Protein AF-A0A1H1PG23-F1 (afdb_monomer_lite)

Radius of gyration: 12.74 Å; chains: 1; bounding box: 29×31×31 Å

Structure (mmCIF, N/CA/C/O backbone):
data_AF-A0A1H1PG23-F1
#
_entry.id   AF-A0A1H1PG23-F1
#
loop_
_atom_site.group_PDB
_atom_site.id
_atom_site.type_symbol
_atom_site.label_atom_id
_atom_site.label_alt_id
_atom_site.label_comp_id
_atom_site.label_asym_id
_atom_site.la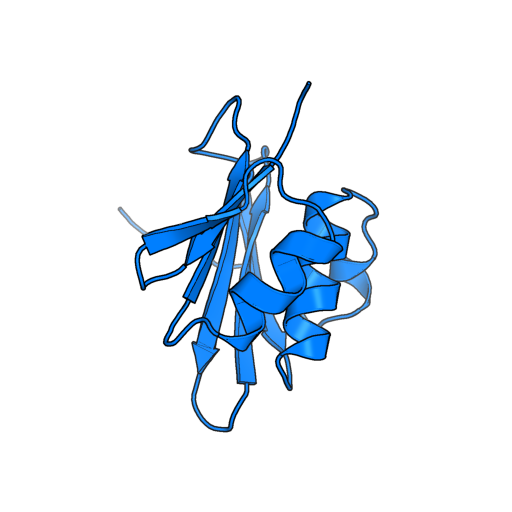bel_entity_id
_atom_site.label_seq_id
_atom_site.pdbx_PDB_ins_code
_atom_site.Cartn_x
_atom_site.Cartn_y
_atom_site.Cartn_z
_atom_site.occupancy
_atom_site.B_iso_or_equiv
_atom_site.auth_seq_id
_atom_site.auth_comp_id
_atom_site.auth_asym_id
_atom_site.auth_atom_id
_atom_site.pdbx_PDB_model_num
ATOM 1 N N . MET A 1 1 ? 16.029 0.346 -16.394 1.00 44.09 1 MET A N 1
ATOM 2 C CA . MET A 1 1 ? 15.475 -0.585 -15.390 1.00 44.09 1 MET A CA 1
ATOM 3 C C . MET A 1 1 ? 14.315 0.123 -14.720 1.00 44.09 1 MET A C 1
ATOM 5 O O . MET A 1 1 ? 14.537 1.116 -14.043 1.00 44.09 1 MET A O 1
ATOM 9 N N . THR A 1 2 ? 13.089 -0.299 -15.006 1.00 59.62 2 THR A N 1
ATOM 10 C CA . THR A 1 2 ? 11.865 0.281 -14.438 1.00 59.62 2 THR A CA 1
ATOM 11 C C . THR A 1 2 ? 11.616 -0.407 -13.099 1.00 59.62 2 THR A C 1
ATOM 13 O O . THR A 1 2 ? 10.999 -1.463 -13.051 1.00 59.62 2 THR A O 1
ATOM 16 N N . GLY A 1 3 ? 12.217 0.119 -12.033 1.00 86.25 3 GLY A N 1
ATOM 17 C CA . GLY A 1 3 ? 12.056 -0.397 -10.674 1.00 86.25 3 GLY A CA 1
ATOM 18 C C . GLY A 1 3 ? 11.053 0.427 -9.875 1.00 86.25 3 GLY A C 1
ATOM 19 O O . GLY A 1 3 ? 10.782 1.586 -10.205 1.00 86.25 3 GLY A O 1
ATOM 20 N N . PHE A 1 4 ? 10.528 -0.171 -8.813 1.00 92.62 4 PHE A N 1
ATOM 21 C CA . PHE A 1 4 ? 9.855 0.560 -7.748 1.00 92.62 4 PHE A CA 1
ATOM 22 C C . PHE A 1 4 ? 10.836 0.826 -6.608 1.00 92.62 4 PHE A C 1
ATOM 24 O O . PHE A 1 4 ? 11.816 0.100 -6.439 1.00 92.62 4 PHE A O 1
ATOM 31 N N . ARG A 1 5 ? 10.540 1.854 -5.823 1.00 95.38 5 ARG A N 1
ATOM 32 C CA . ARG A 1 5 ? 11.154 2.150 -4.534 1.00 95.38 5 ARG A CA 1
ATOM 33 C C . ARG A 1 5 ? 10.058 2.143 -3.477 1.00 95.38 5 ARG A C 1
ATOM 35 O O . ARG A 1 5 ? 8.983 2.687 -3.712 1.00 95.38 5 ARG A O 1
ATOM 42 N N . GLY A 1 6 ? 10.341 1.550 -2.324 1.00 96.69 6 GLY A N 1
ATOM 43 C CA . GLY A 1 6 ? 9.496 1.624 -1.134 1.00 96.69 6 GLY A CA 1
ATOM 44 C C . GLY A 1 6 ? 10.048 2.630 -0.132 1.00 96.69 6 GLY A C 1
ATOM 45 O O . GLY A 1 6 ? 11.258 2.652 0.092 1.00 96.69 6 GLY A O 1
ATOM 46 N N . THR A 1 7 ? 9.186 3.423 0.495 1.00 97.56 7 THR A N 1
ATOM 47 C CA . THR A 1 7 ? 9.532 4.300 1.622 1.00 97.56 7 THR A CA 1
ATOM 48 C C . THR A 1 7 ? 8.462 4.172 2.703 1.00 97.56 7 THR A C 1
ATOM 50 O O . THR A 1 7 ? 7.277 4.224 2.384 1.00 97.56 7 THR A O 1
ATOM 53 N N . ASP A 1 8 ? 8.849 3.986 3.963 1.00 97.50 8 ASP A N 1
ATOM 54 C CA . ASP A 1 8 ? 7.900 4.000 5.083 1.00 97.50 8 ASP A CA 1
ATOM 55 C C . ASP A 1 8 ? 7.793 5.382 5.754 1.00 97.50 8 ASP A C 1
ATOM 57 O O . ASP A 1 8 ? 8.542 6.310 5.439 1.00 97.50 8 ASP A O 1
ATOM 61 N N . ASP A 1 9 ? 6.873 5.526 6.708 1.00 95.12 9 ASP A N 1
ATOM 62 C CA . ASP A 1 9 ? 6.698 6.765 7.478 1.00 95.12 9 ASP A CA 1
ATOM 63 C C . ASP A 1 9 ? 7.865 7.095 8.424 1.00 95.12 9 ASP A C 1
ATOM 65 O O . ASP A 1 9 ? 8.016 8.245 8.837 1.00 95.12 9 ASP A O 1
ATOM 69 N N . ALA A 1 10 ? 8.724 6.121 8.735 1.00 95.38 10 ALA A N 1
ATOM 70 C CA . ALA A 1 10 ? 9.946 6.327 9.509 1.00 95.38 10 ALA A CA 1
ATOM 71 C C . ALA A 1 10 ? 11.145 6.767 8.641 1.00 95.38 10 ALA A C 1
ATOM 73 O O . ALA A 1 10 ? 12.227 7.026 9.172 1.00 95.38 10 ALA A O 1
ATOM 74 N N . GLY A 1 11 ? 10.975 6.858 7.318 1.00 95.06 11 GLY A N 1
ATOM 75 C CA . GLY A 1 11 ? 12.019 7.238 6.367 1.00 95.06 11 GLY A CA 1
ATOM 76 C C . GLY A 1 11 ? 12.960 6.101 5.957 1.00 95.06 11 GLY A C 1
ATOM 77 O O . GLY A 1 11 ? 13.972 6.359 5.302 1.00 95.06 11 GLY A O 1
ATOM 78 N N . ARG A 1 12 ? 12.656 4.846 6.306 1.00 96.75 12 ARG A N 1
ATOM 79 C CA . ARG A 1 12 ? 13.358 3.665 5.787 1.00 96.75 12 ARG A CA 1
ATOM 80 C C . ARG A 1 12 ? 13.020 3.488 4.313 1.00 96.75 12 ARG A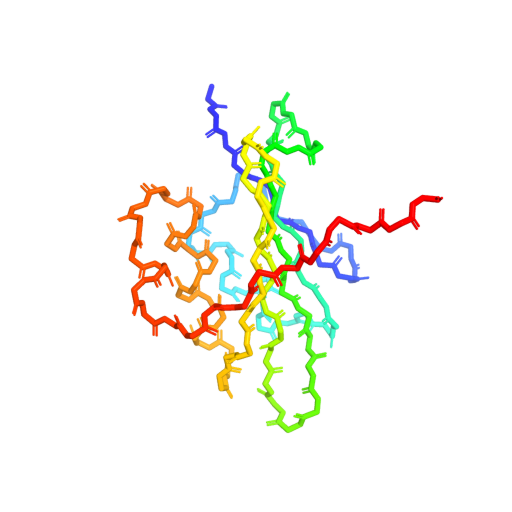 C 1
ATOM 82 O O . ARG A 1 12 ? 11.884 3.691 3.892 1.00 96.75 12 ARG A O 1
ATOM 89 N N . VAL A 1 13 ? 14.019 3.091 3.531 1.00 96.56 13 VAL A N 1
ATOM 90 C CA . VAL A 1 13 ? 13.917 2.994 2.072 1.00 96.56 13 VAL A CA 1
ATOM 91 C C . VAL A 1 13 ? 14.331 1.607 1.600 1.00 96.56 13 VAL A C 1
ATOM 93 O O . VAL A 1 13 ? 15.353 1.079 2.033 1.00 96.56 13 VAL A O 1
ATOM 96 N N . ALA A 1 14 ? 13.558 1.056 0.668 1.00 95.44 14 ALA A N 1
ATOM 97 C CA . ALA A 1 14 ? 13.897 -0.126 -0.111 1.00 95.44 14 ALA A CA 1
ATOM 98 C C . ALA A 1 14 ? 14.033 0.260 -1.593 1.00 95.44 14 ALA A C 1
ATOM 100 O O . ALA A 1 14 ? 13.033 0.559 -2.247 1.00 95.44 14 ALA A O 1
ATOM 101 N N . ASP A 1 15 ? 15.263 0.270 -2.110 1.00 93.44 15 ASP A N 1
ATOM 102 C CA . ASP A 1 15 ? 15.584 0.590 -3.506 1.00 93.44 15 ASP A CA 1
ATOM 103 C C . ASP A 1 15 ? 16.804 -0.245 -3.969 1.00 93.44 15 ASP A C 1
ATOM 105 O O . ASP A 1 15 ? 17.894 -0.071 -3.414 1.00 93.44 15 ASP A O 1
ATOM 109 N N . PRO A 1 16 ? 16.651 -1.182 -4.928 1.00 91.56 16 PRO A N 1
ATOM 110 C CA . PRO A 1 16 ? 15.411 -1.506 -5.631 1.00 91.56 16 PRO A CA 1
ATOM 111 C C . PRO A 1 16 ? 14.400 -2.197 -4.710 1.00 91.56 16 PRO A C 1
ATOM 113 O O . PRO A 1 16 ? 14.768 -2.942 -3.803 1.00 91.56 16 PRO A O 1
ATOM 116 N N . LEU A 1 17 ? 13.111 -1.986 -4.969 1.00 93.69 17 LEU A N 1
ATOM 117 C CA . LEU A 1 17 ? 12.056 -2.718 -4.285 1.00 93.69 17 LEU A CA 1
ATOM 118 C C . LEU A 1 17 ? 11.950 -4.148 -4.836 1.00 93.69 17 LEU A C 1
ATOM 120 O O . LEU A 1 17 ? 11.562 -4.355 -5.987 1.00 93.69 17 LEU A O 1
ATOM 124 N N . THR A 1 18 ? 12.237 -5.132 -3.989 1.00 94.50 18 THR A N 1
ATOM 125 C CA . THR A 1 18 ? 11.998 -6.561 -4.229 1.00 94.50 18 THR A CA 1
ATOM 126 C C . THR A 1 18 ? 11.038 -7.124 -3.171 1.00 94.50 18 THR A C 1
ATOM 128 O O . THR A 1 18 ? 10.793 -6.468 -2.151 1.00 94.50 18 THR A O 1
ATOM 131 N N . PRO A 1 19 ? 10.477 -8.335 -3.352 1.00 94.00 19 PRO A N 1
ATOM 132 C CA . PRO A 1 19 ? 9.685 -8.985 -2.306 1.00 94.00 19 PRO A CA 1
ATOM 133 C C . PRO A 1 19 ? 10.439 -9.104 -0.969 1.00 94.00 19 PRO A C 1
ATOM 135 O O . PRO A 1 19 ? 9.863 -8.893 0.099 1.00 94.00 19 PRO A O 1
ATOM 138 N N . GLU A 1 20 ? 11.740 -9.385 -1.020 1.00 95.38 20 GLU A N 1
ATOM 139 C CA . GLU A 1 20 ? 12.604 -9.551 0.152 1.00 95.38 20 GLU A CA 1
ATOM 140 C C . GLU A 1 20 ? 12.820 -8.236 0.903 1.00 95.38 20 GLU A C 1
ATOM 142 O O . GLU A 1 20 ? 12.911 -8.258 2.127 1.00 95.38 20 GLU A O 1
ATOM 147 N N . SER A 1 21 ? 12.870 -7.097 0.203 1.00 95.69 21 SER A N 1
ATOM 148 C CA . SER A 1 21 ? 12.997 -5.777 0.831 1.00 95.69 21 SER A CA 1
ATOM 149 C C . SER A 1 21 ? 11.648 -5.185 1.253 1.00 95.69 21 SER A C 1
ATOM 151 O O . SER A 1 21 ? 11.576 -4.450 2.235 1.00 95.69 21 SER A O 1
ATOM 153 N N . LEU A 1 22 ? 10.564 -5.505 0.536 1.00 96.56 22 LEU A N 1
ATOM 154 C CA . LEU A 1 22 ? 9.210 -5.031 0.841 1.00 96.56 22 LEU A CA 1
ATOM 155 C C . LEU A 1 22 ? 8.692 -5.605 2.164 1.00 96.56 22 LEU A C 1
ATOM 157 O O . LEU A 1 22 ? 8.069 -4.892 2.947 1.00 96.56 22 LEU A O 1
ATOM 161 N N . ARG A 1 23 ? 8.953 -6.890 2.422 1.00 96.19 23 ARG A N 1
ATOM 162 C CA . ARG A 1 23 ? 8.497 -7.580 3.635 1.00 96.19 23 ARG A CA 1
ATOM 163 C C . ARG A 1 23 ? 8.977 -6.892 4.931 1.00 96.19 23 ARG A C 1
ATOM 165 O O . ARG A 1 23 ? 8.123 -6.458 5.697 1.00 96.19 23 ARG A O 1
ATOM 172 N N . PRO A 1 24 ? 10.281 -6.705 5.200 1.00 96.25 24 PRO A N 1
ATOM 173 C CA . PRO A 1 24 ? 10.726 -6.009 6.412 1.00 96.25 24 PRO A CA 1
ATOM 174 C C . PRO A 1 24 ? 10.293 -4.536 6.440 1.00 96.25 24 PRO A C 1
ATOM 176 O O . PRO A 1 24 ? 9.982 -4.006 7.508 1.00 96.25 24 PRO A O 1
ATOM 179 N N . LEU A 1 25 ? 10.196 -3.877 5.278 1.00 96.62 25 LEU A N 1
ATOM 180 C CA . LEU A 1 25 ? 9.698 -2.505 5.208 1.00 96.62 25 LEU A CA 1
ATOM 181 C C . LEU A 1 25 ? 8.265 -2.417 5.754 1.00 96.62 25 LEU A C 1
ATOM 183 O O . LEU A 1 25 ? 8.008 -1.618 6.647 1.00 96.62 25 LEU A O 1
ATOM 187 N N . LEU A 1 26 ? 7.367 -3.297 5.308 1.00 96.25 26 LEU A N 1
ATOM 188 C CA . LEU A 1 26 ? 5.961 -3.311 5.718 1.00 96.25 26 LEU A CA 1
ATOM 189 C C . LEU A 1 26 ? 5.735 -3.784 7.162 1.00 96.25 26 LEU A C 1
ATOM 191 O O . LEU A 1 26 ? 4.866 -3.256 7.855 1.00 96.25 26 LEU A O 1
ATOM 195 N N . TRP A 1 27 ? 6.507 -4.761 7.642 1.00 95.81 27 TRP A N 1
ATOM 196 C CA . TRP A 1 27 ? 6.342 -5.293 9.003 1.00 95.81 27 TRP A CA 1
ATOM 197 C C . TRP A 1 27 ? 6.710 -4.284 10.082 1.00 95.81 27 TRP A C 1
ATOM 199 O O . TRP A 1 27 ? 6.008 -4.161 11.087 1.00 95.81 27 TRP A O 1
ATOM 209 N N . GLU A 1 28 ? 7.807 -3.576 9.862 1.00 95.62 28 GLU A N 1
ATOM 210 C CA . GLU A 1 28 ? 8.368 -2.625 10.815 1.00 95.62 28 GLU A CA 1
ATOM 211 C C . GLU A 1 28 ? 7.783 -1.214 10.646 1.00 95.62 28 GLU A C 1
ATOM 213 O O . GLU A 1 28 ? 8.012 -0.364 11.502 1.00 95.62 28 GLU A O 1
ATOM 218 N N . ALA A 1 29 ? 7.017 -0.959 9.575 1.00 95.44 29 ALA A N 1
ATOM 219 C CA . ALA A 1 29 ? 6.411 0.344 9.328 1.00 95.44 29 ALA A CA 1
ATOM 220 C C . ALA A 1 29 ? 5.412 0.695 10.445 1.00 95.44 29 ALA A C 1
ATOM 222 O O . ALA A 1 29 ? 4.456 -0.072 10.681 1.00 95.44 29 ALA A O 1
ATOM 223 N N . PRO A 1 30 ? 5.601 1.839 11.130 1.00 92.69 30 PRO A N 1
ATOM 224 C CA . PRO A 1 30 ? 4.685 2.273 12.175 1.00 92.69 30 PRO A CA 1
ATOM 225 C C . PRO A 1 30 ? 3.298 2.606 11.629 1.00 92.69 30 PRO A C 1
ATOM 227 O O . PRO A 1 30 ? 2.307 2.219 12.246 1.00 92.69 30 PRO A O 1
ATOM 230 N N . THR A 1 31 ? 3.220 3.266 10.472 1.00 96.38 31 THR A N 1
ATOM 231 C CA . THR A 1 31 ? 1.966 3.837 9.966 1.00 96.38 31 THR A CA 1
ATOM 232 C C . THR A 1 31 ? 1.718 3.509 8.508 1.00 96.38 31 THR A C 1
ATOM 234 O O . THR A 1 31 ? 0.602 3.118 8.171 1.00 96.38 31 THR A O 1
ATOM 237 N N . SER A 1 32 ? 2.709 3.658 7.633 1.00 97.81 32 SER A N 1
ATOM 238 C CA . SER A 1 32 ? 2.482 3.540 6.195 1.00 97.81 32 SER A CA 1
ATOM 239 C C . SER A 1 32 ? 3.718 3.126 5.417 1.00 97.81 32 SER A C 1
ATOM 241 O O . SER A 1 32 ? 4.844 3.384 5.829 1.00 97.81 32 SER A O 1
ATOM 243 N N . VAL A 1 33 ? 3.493 2.526 4.251 1.00 98.19 33 VAL A N 1
ATOM 244 C CA . VAL A 1 33 ? 4.520 2.234 3.250 1.00 98.19 33 VAL A CA 1
ATOM 245 C C . VAL A 1 33 ? 4.028 2.686 1.883 1.00 98.19 33 VAL A C 1
ATOM 247 O O . VAL A 1 33 ? 2.986 2.232 1.418 1.00 98.19 33 VAL A O 1
ATOM 250 N N . LEU A 1 34 ? 4.807 3.548 1.239 1.00 97.38 34 LEU A N 1
ATOM 251 C CA . LEU A 1 34 ? 4.584 4.083 -0.097 1.00 97.38 34 LEU A CA 1
ATOM 252 C C . LEU A 1 34 ? 5.529 3.407 -1.096 1.00 97.38 34 LEU A C 1
ATOM 254 O O . LEU A 1 34 ? 6.736 3.344 -0.874 1.00 97.38 34 LEU A O 1
ATOM 258 N N . LEU A 1 35 ? 4.977 2.915 -2.200 1.00 96.12 35 LEU A N 1
ATOM 259 C CA . LEU A 1 35 ? 5.679 2.354 -3.347 1.00 96.12 35 LEU A CA 1
ATOM 260 C C . LEU A 1 35 ? 5.529 3.302 -4.533 1.00 96.12 35 LEU A C 1
ATOM 262 O O . LEU A 1 35 ? 4.417 3.560 -4.992 1.00 96.12 35 LEU A O 1
ATOM 266 N N . GLU A 1 36 ? 6.647 3.763 -5.076 1.00 94.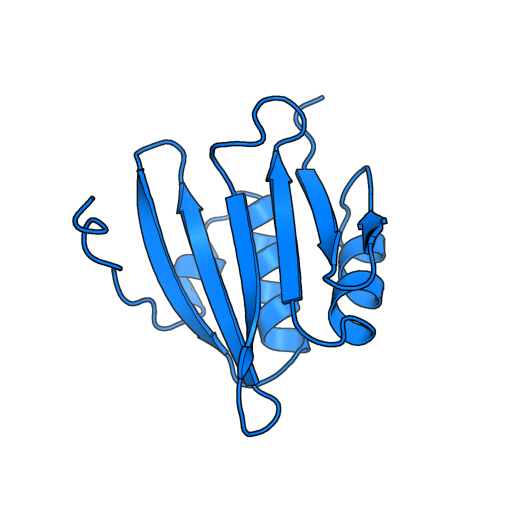12 36 GLU A N 1
ATOM 267 C CA . GLU A 1 36 ? 6.692 4.696 -6.204 1.00 94.12 36 GLU A CA 1
ATOM 268 C C . GLU A 1 36 ? 7.598 4.158 -7.302 1.00 94.12 36 GLU A C 1
ATOM 270 O O . GLU A 1 36 ? 8.618 3.514 -7.038 1.00 94.12 36 GLU A O 1
ATOM 275 N N . ARG A 1 37 ? 7.239 4.407 -8.563 1.00 90.56 37 ARG A N 1
ATOM 276 C CA . ARG A 1 37 ? 8.102 4.053 -9.688 1.00 90.56 37 ARG A CA 1
ATOM 277 C C . ARG A 1 37 ? 9.294 5.011 -9.723 1.00 90.56 37 ARG A C 1
ATOM 279 O O . ARG A 1 37 ? 9.122 6.219 -9.785 1.00 90.56 37 ARG A O 1
ATOM 286 N N . VAL A 1 38 ? 10.516 4.477 -9.766 1.00 87.69 38 VAL A N 1
ATOM 287 C CA . VAL A 1 38 ? 11.749 5.292 -9.707 1.00 87.69 38 VAL A CA 1
ATOM 288 C C . VAL A 1 38 ? 11.851 6.276 -10.881 1.00 87.69 38 VAL A C 1
ATOM 290 O O . VAL A 1 38 ? 12.333 7.392 -10.720 1.00 87.69 38 VAL A O 1
ATOM 293 N N . ALA A 1 39 ? 11.390 5.869 -12.066 1.00 83.31 39 ALA A N 1
ATOM 294 C CA . ALA A 1 39 ? 11.442 6.696 -13.273 1.00 83.31 39 ALA A CA 1
ATOM 295 C C . ALA A 1 39 ? 10.362 7.796 -13.323 1.00 83.31 39 ALA A C 1
ATOM 297 O O . ALA A 1 39 ? 10.550 8.783 -14.027 1.00 83.31 39 ALA A O 1
ATOM 298 N N . ASP A 1 40 ? 9.248 7.609 -12.612 1.00 79.38 40 ASP A N 1
ATOM 299 C CA . ASP A 1 40 ? 8.137 8.561 -12.528 1.00 79.38 40 ASP A CA 1
ATOM 300 C C . ASP A 1 40 ? 7.418 8.365 -11.181 1.00 79.38 40 ASP 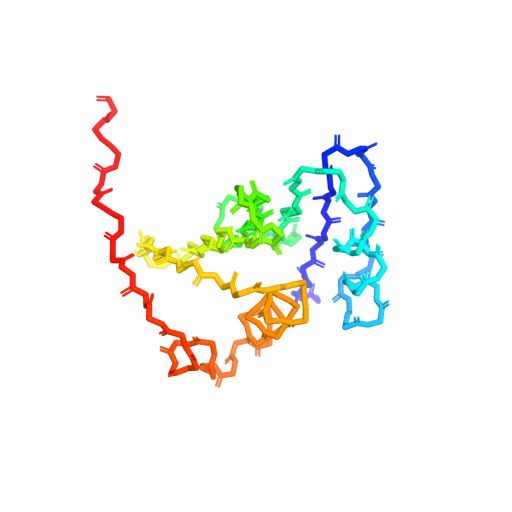A C 1
ATOM 302 O O . ASP A 1 40 ? 6.539 7.504 -11.064 1.00 79.38 40 ASP A O 1
ATOM 306 N N . PRO A 1 41 ? 7.812 9.111 -10.136 1.00 74.31 41 PRO A N 1
ATOM 307 C CA . PRO A 1 41 ? 7.285 8.897 -8.794 1.00 74.31 41 PRO A CA 1
ATOM 308 C C . PRO A 1 41 ? 5.831 9.366 -8.645 1.00 74.31 41 PRO A C 1
ATOM 310 O O . PRO A 1 41 ? 5.179 9.026 -7.661 1.00 74.31 41 PRO A O 1
ATOM 313 N N . ALA A 1 42 ? 5.287 10.125 -9.605 1.00 74.12 42 ALA A N 1
ATOM 314 C CA . ALA A 1 42 ? 3.923 10.625 -9.495 1.00 74.12 42 ALA A CA 1
ATOM 315 C C . ALA A 1 42 ? 2.889 9.506 -9.700 1.00 74.12 42 ALA A C 1
ATOM 317 O O . ALA A 1 42 ? 1.932 9.404 -8.923 1.00 74.12 42 ALA A O 1
ATOM 318 N N . VAL A 1 43 ? 3.064 8.688 -10.747 1.00 76.31 43 VAL A N 1
ATOM 319 C CA . VAL A 1 43 ? 2.180 7.576 -11.130 1.00 76.31 43 VAL A CA 1
ATOM 320 C C . VAL A 1 43 ? 2.964 6.581 -12.014 1.00 76.31 43 VAL A C 1
ATOM 322 O O . VAL A 1 43 ? 3.678 7.016 -12.914 1.00 76.31 43 VAL A O 1
ATOM 325 N N . PRO A 1 44 ? 2.812 5.250 -11.864 1.00 88.62 44 PRO A N 1
ATOM 326 C CA . PRO A 1 44 ? 1.975 4.533 -10.905 1.00 88.62 44 PRO A CA 1
ATOM 327 C C . PRO A 1 44 ? 2.600 4.471 -9.505 1.00 88.62 44 PRO A C 1
ATOM 329 O O . PRO A 1 44 ? 3.819 4.356 -9.361 1.00 88.62 44 PRO A O 1
ATOM 332 N N . ARG A 1 45 ? 1.747 4.514 -8.476 1.00 94.00 45 ARG A N 1
ATOM 333 C CA . ARG A 1 45 ? 2.139 4.397 -7.061 1.00 94.00 45 ARG A CA 1
ATOM 334 C C . ARG A 1 45 ? 1.134 3.565 -6.266 1.00 94.00 45 ARG A C 1
ATOM 336 O O . ARG A 1 45 ? -0.034 3.494 -6.648 1.00 94.00 45 ARG A O 1
ATOM 343 N N . ALA A 1 46 ? 1.568 2.988 -5.157 1.00 95.94 46 ALA A N 1
ATOM 344 C CA . ALA A 1 46 ? 0.704 2.284 -4.217 1.00 95.94 46 ALA A CA 1
ATOM 345 C C . ALA A 1 46 ? 1.088 2.632 -2.783 1.00 95.94 46 ALA A C 1
ATOM 347 O O . ALA A 1 46 ? 2.262 2.813 -2.490 1.00 95.94 46 ALA A O 1
ATOM 348 N N . GLU A 1 47 ? 0.121 2.709 -1.884 1.00 97.38 47 GLU A N 1
ATOM 349 C CA . GLU A 1 47 ? 0.350 3.013 -0.478 1.00 97.38 47 GLU A CA 1
ATOM 350 C C . GLU A 1 47 ? -0.424 2.029 0.394 1.00 97.38 47 GLU A C 1
ATOM 352 O O . GLU A 1 47 ? -1.600 1.773 0.155 1.00 97.38 47 GLU A O 1
ATOM 357 N N . ALA A 1 48 ? 0.229 1.475 1.410 1.00 98.19 48 ALA A N 1
ATOM 358 C CA . ALA A 1 48 ? -0.440 0.756 2.482 1.00 98.19 48 ALA A CA 1
ATOM 359 C C . ALA A 1 48 ? -0.378 1.592 3.757 1.00 98.19 48 ALA A C 1
ATOM 361 O O . ALA A 1 48 ? 0.709 1.940 4.207 1.00 98.19 48 ALA A O 1
ATOM 362 N N . THR A 1 49 ? -1.526 1.860 4.373 1.00 98.38 49 THR A N 1
ATOM 363 C CA . THR A 1 49 ? -1.659 2.609 5.627 1.00 98.38 49 THR A CA 1
ATOM 364 C C . THR A 1 49 ? -2.305 1.724 6.688 1.00 98.38 49 THR A C 1
ATOM 366 O O . THR A 1 49 ? -3.326 1.080 6.437 1.00 98.38 49 THR A O 1
ATOM 369 N N . ARG A 1 50 ? -1.740 1.672 7.896 1.00 97.31 50 ARG A N 1
ATOM 370 C CA . ARG A 1 50 ? -2.338 0.940 9.015 1.00 97.31 50 ARG A CA 1
ATOM 371 C C . ARG A 1 50 ? -3.680 1.551 9.385 1.00 97.31 50 ARG A C 1
ATOM 373 O O . ARG A 1 50 ? -3.824 2.764 9.508 1.00 97.31 50 ARG A O 1
ATOM 380 N N . VAL A 1 51 ? -4.651 0.684 9.642 1.00 96.44 51 VAL A N 1
ATOM 381 C CA . VAL A 1 51 ? -5.967 1.066 10.160 1.00 96.44 51 VAL A CA 1
ATOM 382 C C . VAL A 1 51 ? -6.296 0.250 11.417 1.00 96.44 51 VAL A C 1
ATOM 384 O O . VAL A 1 51 ? -5.679 -0.794 11.663 1.00 96.44 51 VAL A O 1
ATOM 387 N N . PRO A 1 52 ? -7.256 0.692 12.254 1.00 93.94 52 PRO A N 1
ATOM 388 C CA . PRO A 1 52 ? -7.572 0.009 13.504 1.00 93.94 52 PRO A CA 1
ATOM 389 C C . PRO A 1 52 ? -7.894 -1.485 13.338 1.00 93.94 52 PRO A C 1
ATOM 391 O O . PRO A 1 52 ? -8.572 -1.915 12.394 1.00 93.94 52 PRO A O 1
ATOM 394 N N . GLY A 1 53 ? -7.443 -2.273 14.316 1.00 92.62 53 GLY A N 1
ATOM 395 C CA . GLY A 1 53 ? -7.648 -3.724 14.354 1.00 92.62 53 GLY A CA 1
ATOM 396 C C . GLY A 1 53 ? -6.568 -4.542 13.642 1.00 92.62 53 GLY A C 1
ATOM 397 O O . GLY A 1 53 ? -6.858 -5.651 13.215 1.00 92.62 53 GLY A O 1
ATOM 398 N N . GLY A 1 54 ? -5.350 -4.005 13.488 1.00 90.50 54 GLY A N 1
ATOM 399 C CA . GLY A 1 54 ? -4.225 -4.727 12.869 1.00 90.50 54 GLY A CA 1
ATOM 400 C C . GLY A 1 54 ? -4.347 -4.899 11.351 1.00 90.50 54 GLY A C 1
ATOM 401 O O . GLY A 1 54 ? -3.670 -5.744 10.771 1.00 90.50 54 GLY A O 1
ATOM 402 N N . ARG A 1 55 ? -5.215 -4.102 10.725 1.00 96.94 55 ARG A N 1
ATOM 403 C CA . ARG A 1 55 ? -5.529 -4.134 9.295 1.00 96.94 55 ARG A CA 1
ATOM 404 C C . ARG A 1 55 ? -4.748 -3.063 8.542 1.00 96.94 55 ARG A C 1
ATOM 406 O O . ARG A 1 55 ? -4.167 -2.161 9.148 1.00 96.94 55 ARG A O 1
ATOM 413 N N . TRP A 1 56 ? -4.808 -3.132 7.219 1.00 98.31 56 TRP A N 1
ATOM 414 C CA . TRP A 1 56 ? -4.234 -2.123 6.335 1.00 98.31 56 TRP A CA 1
ATOM 415 C C . TRP A 1 56 ? -5.270 -1.648 5.323 1.00 98.31 56 TRP A C 1
ATOM 417 O O . TRP A 1 56 ? -6.018 -2.457 4.782 1.00 98.31 56 TRP A O 1
ATOM 427 N N . ALA A 1 57 ? -5.307 -0.349 5.057 1.00 98.19 57 ALA A N 1
ATOM 428 C CA . ALA A 1 57 ? -5.884 0.193 3.839 1.00 98.19 57 ALA A CA 1
ATOM 429 C C . ALA A 1 57 ? -4.780 0.221 2.780 1.00 98.19 57 ALA A C 1
ATOM 431 O O . ALA A 1 57 ? -3.742 0.833 3.004 1.00 98.19 57 ALA A O 1
ATOM 432 N N . VAL A 1 58 ? -4.983 -0.464 1.660 1.00 98.19 58 VAL A N 1
ATOM 433 C CA . VAL A 1 58 ? -4.091 -0.430 0.503 1.00 98.19 58 VAL A CA 1
ATOM 434 C C . VAL A 1 58 ? -4.765 0.398 -0.571 1.00 98.19 58 VAL A C 1
ATOM 436 O O . VAL A 1 58 ? -5.877 0.085 -0.987 1.00 98.19 58 VAL A O 1
ATOM 439 N N . GLU A 1 59 ? -4.095 1.445 -1.015 1.00 97.38 59 GLU A N 1
ATOM 440 C CA . GLU A 1 59 ? -4.493 2.278 -2.132 1.00 97.38 59 GLU A CA 1
ATOM 441 C C . GLU A 1 59 ? -3.527 2.068 -3.293 1.00 97.38 59 GLU A C 1
ATOM 443 O O . GLU A 1 59 ? -2.313 2.092 -3.114 1.00 97.38 59 GLU A O 1
ATOM 448 N N . VAL A 1 60 ? -4.055 1.898 -4.499 1.00 95.06 60 VAL A N 1
ATOM 449 C CA . VAL A 1 60 ? -3.261 1.822 -5.725 1.00 95.06 60 VAL A CA 1
ATOM 450 C C . VAL A 1 60 ? -3.707 2.902 -6.697 1.00 95.06 60 VAL A C 1
ATOM 452 O O . VAL A 1 60 ? -4.900 3.180 -6.837 1.00 95.06 60 VAL A O 1
ATOM 455 N N . ARG A 1 61 ? -2.736 3.502 -7.383 1.00 92.75 61 ARG A N 1
ATOM 456 C CA . ARG A 1 61 ? -2.948 4.465 -8.459 1.00 92.75 61 ARG A CA 1
ATOM 457 C C . ARG A 1 61 ? -2.209 4.004 -9.706 1.00 92.75 61 ARG A C 1
ATOM 459 O O . ARG A 1 61 ? -0.977 3.937 -9.717 1.00 92.75 61 ARG A O 1
ATOM 466 N N . SER A 1 62 ? -2.957 3.687 -10.751 1.00 87.62 62 SER A N 1
ATOM 467 C CA . SER A 1 62 ? -2.430 3.237 -12.040 1.00 87.62 62 SER A CA 1
ATOM 468 C C . SER A 1 62 ? -2.110 4.409 -12.968 1.00 87.62 62 SER A C 1
ATOM 470 O O . SER A 1 62 ? -2.569 5.533 -12.765 1.00 87.62 62 SER A O 1
ATOM 472 N N . GLY A 1 63 ? -1.303 4.135 -14.001 1.00 83.00 63 GLY A N 1
ATOM 473 C CA . GLY A 1 63 ? -0.847 5.112 -15.005 1.00 83.00 63 GLY A CA 1
ATOM 474 C C . GLY A 1 63 ? -1.961 5.830 -15.771 1.00 83.00 63 GLY A C 1
ATOM 475 O O . GLY A 1 63 ? -1.754 6.940 -16.246 1.00 83.00 63 GLY A O 1
ATOM 476 N N . ASP A 1 64 ? -3.140 5.219 -15.864 1.00 83.56 64 ASP A N 1
ATOM 477 C CA . ASP A 1 64 ? -4.347 5.776 -16.486 1.00 83.56 64 ASP A CA 1
ATOM 478 C C . ASP A 1 64 ? -5.159 6.689 -15.546 1.00 83.56 64 ASP A C 1
ATOM 480 O O . ASP A 1 64 ? -6.156 7.277 -15.962 1.00 83.56 64 ASP A O 1
ATOM 484 N N . GLY A 1 65 ? -4.722 6.850 -14.294 1.00 83.69 65 GLY A N 1
ATOM 485 C CA . GLY A 1 65 ? -5.359 7.713 -13.306 1.00 83.69 65 GLY A CA 1
ATOM 486 C C . GLY A 1 65 ? -6.450 7.039 -12.476 1.00 83.69 65 GLY A C 1
ATOM 487 O O . GLY A 1 65 ? -7.003 7.706 -11.598 1.00 83.69 65 GLY A O 1
ATOM 488 N N . GLU A 1 66 ? -6.735 5.750 -12.690 1.00 89.00 66 GLU A N 1
ATOM 489 C CA . GLU A 1 66 ? -7.614 4.988 -11.800 1.00 89.00 66 GLU A CA 1
ATOM 490 C C . GLU A 1 66 ? -7.008 4.913 -10.386 1.00 89.00 66 GLU A C 1
ATOM 492 O O . GLU A 1 66 ? -5.798 4.756 -10.193 1.00 89.00 66 GLU A O 1
ATOM 497 N N . ARG A 1 67 ? -7.877 5.065 -9.380 1.00 93.12 67 ARG A N 1
ATOM 498 C CA . ARG A 1 67 ? -7.538 4.981 -7.959 1.00 93.12 67 ARG A CA 1
ATOM 499 C C . ARG A 1 67 ? -8.461 3.970 -7.296 1.00 93.12 67 ARG A C 1
ATOM 501 O O . ARG A 1 67 ? -9.680 4.145 -7.302 1.00 93.12 67 ARG A O 1
ATOM 508 N N . LEU A 1 68 ? -7.879 2.931 -6.712 1.00 95.38 68 LEU A N 1
ATOM 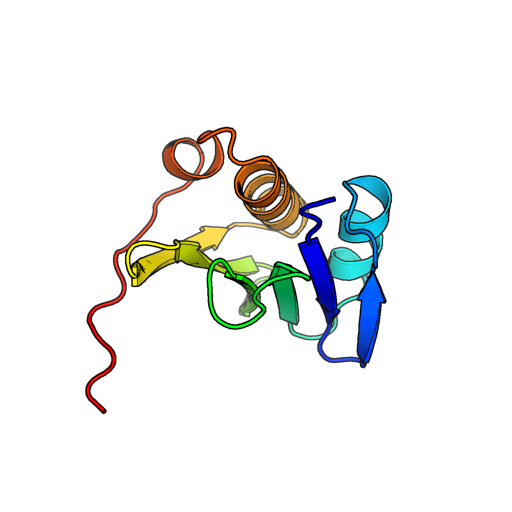509 C CA . LEU A 1 68 ? -8.607 1.865 -6.028 1.00 95.38 68 LEU A CA 1
ATOM 510 C C . LEU A 1 68 ? -8.115 1.754 -4.590 1.00 95.38 68 LEU A C 1
ATOM 512 O O . LEU A 1 68 ? -6.918 1.867 -4.340 1.00 95.38 68 LEU A O 1
ATOM 516 N N . VAL A 1 69 ? -9.025 1.485 -3.656 1.00 97.56 69 VAL A N 1
ATOM 517 C CA . VAL A 1 69 ? -8.692 1.210 -2.253 1.00 97.56 69 VAL A CA 1
ATOM 518 C C . VAL A 1 69 ? -9.302 -0.110 -1.790 1.00 97.56 69 VAL A C 1
ATOM 520 O O . VAL A 1 69 ? -10.455 -0.409 -2.097 1.00 97.56 69 VAL A O 1
ATOM 523 N N . ALA A 1 70 ? -8.548 -0.895 -1.029 1.00 97.56 70 ALA A N 1
ATOM 524 C CA . ALA A 1 70 ? -9.019 -2.103 -0.363 1.00 97.56 70 ALA A CA 1
ATOM 525 C C . ALA A 1 70 ? -8.576 -2.102 1.102 1.00 97.56 70 ALA A C 1
ATOM 527 O O . ALA A 1 70 ? -7.482 -1.655 1.432 1.00 97.56 70 ALA A O 1
ATOM 528 N N . THR A 1 71 ? -9.411 -2.628 1.998 1.00 97.94 71 THR A N 1
ATOM 529 C CA . THR A 1 71 ? -8.987 -2.927 3.374 1.00 97.94 71 THR A CA 1
ATOM 530 C C . THR A 1 71 ? -8.636 -4.403 3.472 1.00 97.94 71 THR A C 1
ATOM 532 O O . THR A 1 71 ? -9.484 -5.257 3.222 1.00 97.94 71 THR A O 1
ATOM 535 N N . VAL A 1 72 ? -7.403 -4.707 3.864 1.00 97.75 72 VAL A N 1
ATOM 536 C CA . VAL A 1 72 ? -6.876 -6.070 3.968 1.00 97.75 72 VAL A CA 1
ATOM 537 C C . VAL A 1 72 ? -6.655 -6.467 5.434 1.00 97.75 72 VAL A C 1
ATOM 539 O O . VAL A 1 72 ? -6.380 -5.609 6.282 1.00 97.75 72 VAL A O 1
ATOM 542 N N . PRO A 1 73 ? -6.820 -7.759 5.778 1.00 97.12 73 PRO A N 1
ATOM 543 C CA . PRO A 1 73 ? -6.973 -8.189 7.167 1.00 97.12 73 PRO A CA 1
ATOM 544 C C . PRO A 1 73 ? -5.697 -8.101 8.012 1.00 97.12 73 PRO A C 1
ATOM 546 O O . PRO A 1 73 ? -5.799 -8.043 9.234 1.00 97.12 73 PRO A O 1
ATOM 549 N N . ASN A 1 74 ? -4.514 -8.135 7.399 1.00 96.81 74 ASN A N 1
ATOM 550 C CA . ASN A 1 74 ? -3.234 -8.194 8.102 1.00 96.81 74 ASN A CA 1
ATOM 551 C C . ASN A 1 74 ? -2.070 -7.775 7.186 1.00 96.81 74 ASN A C 1
ATOM 553 O O . ASN A 1 74 ? -2.263 -7.454 6.012 1.00 96.81 74 ASN A O 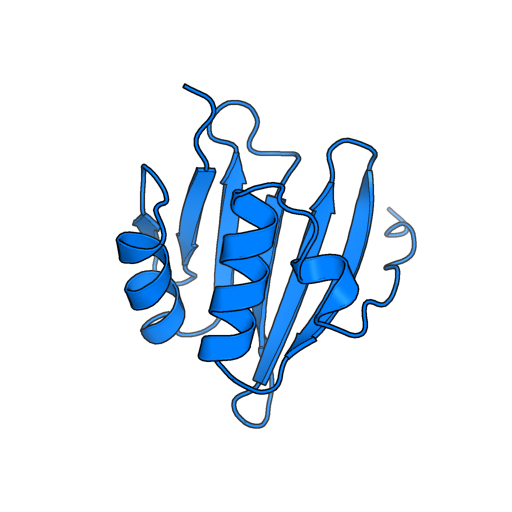1
ATOM 557 N N . THR A 1 75 ? -0.858 -7.769 7.743 1.00 97.25 75 THR A N 1
ATOM 558 C CA . THR A 1 75 ? 0.371 -7.388 7.035 1.00 97.25 75 THR A CA 1
ATOM 559 C C . THR A 1 75 ? 0.727 -8.339 5.890 1.00 97.25 75 THR A C 1
ATOM 561 O O . THR A 1 75 ? 1.176 -7.863 4.853 1.00 97.25 75 THR A O 1
ATOM 564 N N . ASP A 1 76 ? 0.489 -9.649 6.022 1.00 97.19 76 ASP A N 1
ATOM 565 C CA . ASP A 1 76 ? 0.728 -10.607 4.930 1.00 97.19 76 ASP A CA 1
ATOM 566 C C . ASP A 1 76 ? -0.156 -10.299 3.713 1.00 97.19 76 ASP A C 1
ATOM 568 O O . ASP A 1 76 ? 0.336 -10.228 2.591 1.00 97.19 76 ASP A O 1
ATOM 572 N N . ALA A 1 77 ? -1.439 -10.005 3.932 1.00 97.62 77 ALA A N 1
ATOM 573 C CA . ALA A 1 77 ? -2.354 -9.633 2.859 1.00 97.62 77 ALA A CA 1
ATOM 574 C C . ALA A 1 77 ? -1.975 -8.293 2.199 1.00 97.62 77 ALA A C 1
ATOM 576 O O . ALA A 1 77 ? -2.073 -8.152 0.981 1.00 97.62 77 ALA A O 1
ATOM 577 N N . ALA A 1 78 ? -1.503 -7.317 2.983 1.00 98.00 78 ALA A N 1
ATOM 578 C CA . ALA A 1 78 ? -0.974 -6.063 2.443 1.00 98.00 78 ALA A CA 1
ATOM 579 C C . ALA A 1 78 ? 0.302 -6.290 1.618 1.00 98.00 78 ALA A C 1
ATOM 581 O O . ALA A 1 78 ? 0.453 -5.711 0.544 1.00 98.00 78 ALA A O 1
ATOM 582 N N . PHE A 1 79 ? 1.189 -7.174 2.078 1.00 97.62 79 PHE A N 1
ATOM 583 C CA . PHE A 1 79 ? 2.375 -7.584 1.334 1.00 97.62 79 PHE A CA 1
ATOM 584 C C . PHE A 1 79 ? 2.004 -8.234 0.003 1.00 97.62 79 PHE A C 1
ATOM 586 O O . PHE A 1 79 ? 2.549 -7.844 -1.028 1.00 97.62 79 PHE A O 1
ATOM 593 N N . ASP A 1 80 ? 1.061 -9.175 0.004 1.00 97.19 80 ASP A N 1
ATOM 594 C CA . ASP A 1 80 ? 0.639 -9.865 -1.212 1.00 97.19 80 ASP A CA 1
ATOM 595 C C . ASP A 1 80 ? -0.004 -8.902 -2.221 1.00 97.19 80 ASP A C 1
ATOM 597 O O . ASP A 1 80 ? 0.320 -8.964 -3.410 1.00 97.19 80 ASP A O 1
ATOM 601 N N . ALA A 1 81 ? -0.840 -7.963 -1.754 1.00 97.12 81 ALA A N 1
ATOM 602 C CA . ALA A 1 81 ? -1.428 -6.914 -2.588 1.00 97.12 81 ALA A CA 1
ATOM 603 C C . ALA A 1 81 ? -0.354 -6.030 -3.246 1.00 97.12 81 ALA A C 1
ATOM 605 O O . ALA A 1 81 ? -0.351 -5.859 -4.465 1.00 97.12 81 ALA A O 1
ATOM 606 N N . LEU A 1 82 ? 0.582 -5.498 -2.452 1.00 96.81 82 LEU A N 1
ATOM 607 C CA . LEU A 1 82 ? 1.640 -4.607 -2.936 1.00 96.81 82 LEU A CA 1
ATOM 608 C C . LEU A 1 82 ? 2.639 -5.327 -3.851 1.00 96.81 82 LEU A C 1
ATOM 610 O O . LEU A 1 82 ? 3.045 -4.772 -4.871 1.00 96.81 82 LEU A O 1
ATOM 614 N N . ARG A 1 83 ? 3.021 -6.568 -3.518 1.00 95.44 83 ARG A N 1
ATOM 615 C CA . ARG A 1 83 ? 3.919 -7.398 -4.336 1.00 95.44 83 ARG A CA 1
ATOM 616 C C . ARG A 1 83 ? 3.310 -7.665 -5.709 1.00 95.44 83 ARG A C 1
ATOM 618 O O . ARG A 1 83 ? 3.995 -7.503 -6.714 1.00 95.44 83 ARG A O 1
ATOM 625 N N . SER A 1 84 ? 2.050 -8.092 -5.741 1.00 95.31 84 SER A N 1
ATOM 626 C CA . SER A 1 84 ? 1.330 -8.374 -6.984 1.00 95.31 84 SER A CA 1
ATOM 627 C C . SER A 1 84 ? 1.146 -7.113 -7.832 1.00 95.31 84 SER A C 1
ATOM 629 O O . SER A 1 84 ? 1.417 -7.134 -9.031 1.00 95.31 84 SER A O 1
ATOM 631 N N . TRP A 1 85 ? 0.778 -5.989 -7.209 1.00 94.19 85 TRP A N 1
ATOM 632 C CA . TRP A 1 85 ? 0.687 -4.704 -7.902 1.00 94.19 85 TRP A CA 1
ATOM 633 C C . TRP A 1 85 ? 2.032 -4.276 -8.510 1.00 94.19 85 TRP A C 1
ATOM 635 O O . TRP A 1 85 ? 2.088 -3.912 -9.682 1.00 94.19 85 TRP A O 1
ATOM 645 N N . ALA A 1 86 ? 3.131 -4.375 -7.754 1.00 92.44 86 ALA A N 1
ATOM 646 C CA . ALA A 1 86 ? 4.463 -4.007 -8.238 1.00 92.44 86 ALA A CA 1
ATOM 647 C C . ALA A 1 86 ? 4.972 -4.936 -9.356 1.00 92.44 86 ALA A C 1
ATOM 649 O O . ALA A 1 86 ? 5.761 -4.506 -10.199 1.00 92.44 86 ALA A O 1
ATOM 650 N N . ALA A 1 87 ? 4.522 -6.194 -9.369 1.00 91.06 87 ALA A N 1
ATOM 651 C CA . ALA A 1 87 ? 4.812 -7.163 -10.422 1.00 91.06 87 ALA A CA 1
ATOM 652 C C . ALA A 1 87 ? 3.942 -6.983 -11.680 1.00 91.06 87 ALA A C 1
ATOM 654 O O . ALA A 1 87 ? 4.235 -7.616 -12.692 1.00 91.06 87 ALA A O 1
ATOM 655 N N . ASP A 1 88 ? 2.903 -6.140 -11.620 1.00 89.25 88 ASP A N 1
ATOM 656 C CA . ASP A 1 88 ? 1.909 -5.945 -12.686 1.00 89.25 88 ASP A CA 1
ATOM 657 C C . ASP A 1 88 ? 1.263 -7.268 -13.152 1.00 89.25 88 ASP A C 1
ATOM 659 O O . ASP A 1 88 ? 0.975 -7.472 -14.328 1.00 89.25 88 ASP A O 1
ATOM 663 N N . ASP A 1 89 ? 1.055 -8.206 -12.216 1.00 89.75 89 ASP A N 1
ATOM 664 C CA . ASP A 1 89 ? 0.546 -9.557 -12.512 1.00 89.75 89 ASP A CA 1
ATOM 665 C C . ASP A 1 89 ? -0.993 -9.665 -12.434 1.00 89.75 89 ASP A C 1
ATOM 667 O O . ASP A 1 89 ? -1.565 -10.721 -12.701 1.00 89.75 89 ASP A O 1
ATOM 671 N N . GLY A 1 90 ? -1.674 -8.571 -12.072 1.00 89.19 90 GLY A N 1
ATOM 672 C CA . GLY A 1 90 ? -3.135 -8.461 -12.003 1.00 89.19 90 GLY A CA 1
ATOM 673 C C . GLY A 1 90 ? -3.800 -9.168 -10.816 1.00 89.19 90 GLY A C 1
ATOM 674 O O . GLY A 1 90 ? -4.945 -8.848 -10.495 1.00 89.19 90 GLY A O 1
ATOM 675 N N . TRP A 1 91 ? -3.092 -10.053 -10.109 1.00 93.81 91 TRP A N 1
ATOM 676 C CA . TRP A 1 91 ? -3.663 -10.886 -9.045 1.00 93.81 91 TRP A CA 1
ATOM 677 C C . TRP A 1 91 ? -4.265 -10.062 -7.896 1.00 93.81 91 TRP A C 1
ATOM 679 O O . TRP A 1 91 ? -5.314 -10.416 -7.359 1.00 93.81 91 TRP A O 1
ATOM 689 N N . TYR A 1 92 ? -3.669 -8.913 -7.560 1.00 92.94 92 TYR A N 1
ATOM 690 C CA . TYR A 1 92 ? -4.146 -8.033 -6.495 1.00 92.94 92 TYR A CA 1
ATOM 691 C C . TYR A 1 92 ? -5.595 -7.595 -6.727 1.00 92.94 92 TYR A C 1
ATOM 693 O O . TYR A 1 92 ? -6.345 -7.497 -5.758 1.00 92.94 92 TYR A O 1
ATOM 701 N N . ARG A 1 93 ? -6.009 -7.369 -7.985 1.00 92.62 93 ARG A N 1
ATOM 702 C CA . ARG A 1 93 ? -7.374 -6.939 -8.338 1.00 92.62 93 ARG A CA 1
ATOM 703 C C . ARG A 1 93 ? -8.412 -8.018 -8.053 1.00 92.62 93 ARG A C 1
ATOM 705 O O . ARG A 1 93 ? -9.540 -7.689 -7.708 1.00 92.62 93 ARG A O 1
ATOM 712 N N . GLU A 1 94 ? -8.027 -9.281 -8.187 1.00 93.81 94 GLU A N 1
ATOM 713 C CA . GLU A 1 94 ? -8.909 -10.433 -7.990 1.00 93.81 94 GLU A CA 1
ATOM 714 C C . GLU A 1 94 ? -8.942 -10.885 -6.526 1.00 93.81 94 GLU A C 1
ATOM 716 O O . GLU A 1 94 ? -9.977 -11.328 -6.028 1.00 93.81 94 GLU A O 1
ATOM 721 N N . ALA A 1 95 ? -7.812 -10.762 -5.826 1.00 92.31 95 ALA A N 1
ATOM 722 C CA . ALA A 1 95 ? -7.635 -11.280 -4.473 1.00 92.31 95 ALA A CA 1
ATOM 723 C C . ALA A 1 95 ? -8.364 -10.469 -3.388 1.00 92.31 95 ALA A C 1
ATOM 725 O O . ALA A 1 95 ? -8.621 -10.991 -2.301 1.00 92.31 95 ALA A O 1
ATOM 726 N N . PHE A 1 96 ? -8.698 -9.203 -3.657 1.00 94.69 96 PHE A N 1
ATOM 727 C CA . PHE A 1 96 ? -9.273 -8.292 -2.666 1.00 94.69 96 PHE A CA 1
ATOM 728 C C . PHE A 1 96 ? -10.491 -7.537 -3.197 1.00 94.69 96 PHE A C 1
ATOM 730 O O . PHE A 1 96 ? -10.671 -7.341 -4.395 1.00 94.69 96 PHE A O 1
ATOM 737 N N . SER A 1 97 ? -11.341 -7.078 -2.278 1.00 94.94 97 SER A N 1
ATOM 738 C CA . SER A 1 97 ? -12.488 -6.231 -2.610 1.00 94.94 97 SER A CA 1
ATOM 739 C C . SER A 1 97 ? -12.057 -4.769 -2.708 1.00 94.94 97 SER A C 1
ATOM 741 O O . SER A 1 97 ? -11.923 -4.082 -1.693 1.00 94.94 97 SER A O 1
ATOM 743 N N . TRP A 1 98 ? -11.846 -4.305 -3.937 1.00 96.00 98 TRP A N 1
ATOM 744 C CA . TRP A 1 98 ? -11.462 -2.929 -4.237 1.00 96.00 98 TRP A CA 1
ATOM 745 C C . TRP A 1 98 ? -12.678 -2.026 -4.409 1.00 96.00 98 TRP A C 1
ATOM 747 O O . TRP A 1 98 ? -13.668 -2.391 -5.039 1.00 96.00 98 TRP A O 1
ATOM 757 N N . SER A 1 99 ? -12.581 -0.819 -3.866 1.00 96.00 99 SER A N 1
ATOM 758 C CA . SER A 1 99 ? -13.532 0.263 -4.090 1.00 96.00 99 SER A CA 1
ATOM 759 C C . SER A 1 99 ? -12.860 1.363 -4.910 1.00 96.00 99 SER A C 1
ATOM 761 O O . SER A 1 99 ? -11.748 1.771 -4.560 1.00 96.00 99 SER A O 1
ATOM 763 N N . PRO A 1 100 ? -13.500 1.871 -5.975 1.00 93.75 100 PRO A N 1
ATOM 764 C CA . PRO A 1 100 ? -12.991 3.035 -6.677 1.00 93.75 100 PRO A CA 1
ATOM 765 C C . PRO A 1 100 ? -13.034 4.248 -5.752 1.00 93.75 100 PRO A C 1
ATOM 767 O O . PRO A 1 100 ? -14.037 4.512 -5.085 1.00 93.75 100 PRO A O 1
ATOM 770 N N . VAL A 1 101 ? -11.942 5.001 -5.725 1.00 88.44 101 VAL A N 1
ATOM 771 C CA . VAL A 1 101 ? -11.896 6.292 -5.049 1.00 88.44 101 VAL A CA 1
ATOM 772 C C . VAL A 1 101 ? -12.256 7.342 -6.089 1.00 88.44 101 VAL A C 1
ATOM 774 O O . VAL A 1 101 ? -11.574 7.474 -7.105 1.00 88.44 101 VAL A O 1
ATOM 777 N N . GLY A 1 102 ? -13.357 8.064 -5.856 1.00 76.50 102 GLY A N 1
ATOM 778 C CA . GLY A 1 102 ? -13.787 9.144 -6.743 1.00 76.50 102 GLY A CA 1
ATOM 779 C C . GLY A 1 102 ? -12.682 10.190 -6.952 1.00 76.50 102 GLY A C 1
ATOM 780 O O . GLY A 1 102 ? -11.748 10.266 -6.144 1.00 76.50 102 GLY A O 1
ATOM 781 N N . PRO A 1 103 ? -12.768 11.011 -8.015 1.00 63.84 103 PRO A N 1
ATOM 782 C CA . PRO A 1 103 ? -11.805 12.082 -8.224 1.00 63.84 103 PRO A CA 1
ATOM 783 C C . PRO A 1 103 ? -11.784 12.963 -6.974 1.00 63.84 103 PRO A C 1
ATOM 785 O O . PRO A 1 103 ? -12.828 13.453 -6.541 1.00 63.84 103 PRO A O 1
ATOM 788 N N . THR A 1 104 ? -10.608 13.126 -6.364 1.00 55.25 104 THR A N 1
ATOM 789 C CA . THR A 1 104 ? -10.428 14.087 -5.277 1.00 55.25 104 THR A CA 1
ATOM 790 C C . THR A 1 104 ? -10.846 15.446 -5.835 1.00 55.25 104 THR A C 1
ATOM 792 O O . THR A 1 104 ? -10.223 15.922 -6.782 1.00 55.25 104 THR A O 1
ATOM 795 N N . ALA A 1 105 ? -11.938 16.025 -5.331 1.00 43.09 105 ALA A N 1
ATOM 796 C CA . ALA A 1 105 ? -12.321 17.384 -5.687 1.00 43.09 105 ALA A CA 1
ATOM 797 C C . ALA A 1 105 ? -11.192 18.306 -5.209 1.00 43.09 105 ALA A C 1
ATOM 799 O O . ALA A 1 105 ? -10.973 18.428 -4.003 1.00 43.09 105 ALA A O 1
ATOM 800 N N . THR A 1 106 ? -10.423 18.827 -6.162 1.00 39.66 106 THR A N 1
ATOM 801 C CA . THR A 1 106 ? -9.373 19.824 -5.937 1.00 39.66 106 THR A CA 1
ATOM 802 C C . THR A 1 106 ? -9.982 21.145 -5.493 1.00 39.66 106 THR A C 1
ATOM 804 O O . THR A 1 106 ? -11.021 21.530 -6.079 1.00 39.66 106 THR A O 1
#

pLDDT: mean 91.06, std 11.33, range [39.66, 98.38]

Sequence (106 aa):
MTGFRGTDDAGRVADPLTPESLRPLLWEAPTSVLLERVADPAVPRAEATRVPGGRWAVEVRSGDGERLVATVPNTDAAFDALRSWAADDGWYREAFSWSPVGPTAT

Secondary structure (DSSP, 8-state):
---EEEEETT--EESS--HHHHHHHHHH-SSEEEEEETTEEEEEEEEEEEETTTEEEEEEE-TTS-EEEEEESSHHHHHHHHHHHHHT-SHHHHHS--EEPPP---

Organism: NCBI:txid546871

Foldseek 3Di:
DFAKKKAAPVGDIDPRDDLVSVLVRLVPHPFKMKIATPVGRVPFIKMWGDDPPQKTWIWTAHPVGWIKIFIGNHSVLNSVLVNCVRVVVCVNVVVTDIDTDPPDPD